Protein AF-A0A967IJP3-F1 (afdb_monomer)

Foldseek 3Di:
DPDDDQEDEDEDDPCPVLCVRCVVCVVVVSYHRYYHFFQAVHVVVVRGRCQVVNFDFDDDPHDTDGDD

Sequence (68 aa):
EGRLPDAAIACIGGGSNAMGLFYPFVEDKEVQLVGVEAAGLGVASGKHAASISAGSVGVLHGNKTFLL

pLDDT: mean 96.86, std 3.36, range [74.19, 98.75]

Secondary structure (DSSP, 8-state):
--S--SEEEEEESSSHHHHHHHGGGTT-TTSEEEEEE--TT-GGGT----HHHH-EEEEETTEEEEE-

Solvent-accessible surface area (backbone atoms only — not comparable to full-atom values): 4262 Å² total; per-residue (Å²): 131,97,67,82,63,69,58,50,78,35,60,36,80,95,34,64,69,30,49,65,66,41,61,88,42,72,82,43,82,76,38,42,80,44,75,42,52,45,41,68,79,34,64,92,67,72,48,48,60,32,23,83,82,72,34,45,82,44,77,55,100,93,41,83,43,59,40,116

Structure (mmCIF, N/CA/C/O backbone):
data_AF-A0A967IJP3-F1
#
_entry.id   AF-A0A967IJP3-F1
#
loop_
_atom_site.group_PDB
_atom_site.id
_atom_site.type_symbol
_atom_site.label_atom_id
_atom_site.label_alt_id
_atom_site.label_comp_id
_atom_site.label_asym_id
_atom_site.label_entity_id
_atom_site.label_seq_id
_atom_site.pdbx_PDB_ins_code
_atom_site.Cartn_x
_atom_site.Cartn_y
_atom_site.Cartn_z
_atom_site.occupancy
_atom_site.B_iso_or_equiv
_atom_site.auth_seq_id
_atom_site.auth_comp_id
_atom_site.auth_asym_id
_atom_s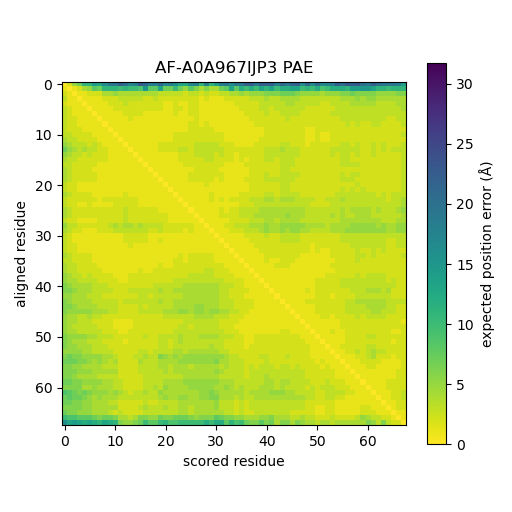ite.auth_atom_id
_atom_site.pdbx_PDB_model_num
ATOM 1 N N . GLU A 1 1 ? -23.446 9.808 14.131 1.00 74.19 1 GLU A N 1
ATOM 2 C CA . GLU A 1 1 ? -23.364 8.336 14.017 1.00 74.19 1 GLU A CA 1
ATOM 3 C C . GLU A 1 1 ? -22.428 7.655 15.025 1.00 74.19 1 GLU A C 1
ATOM 5 O O . GLU A 1 1 ? -22.623 6.474 15.234 1.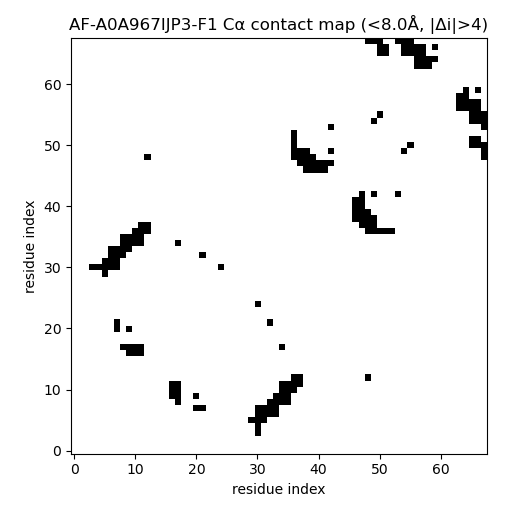00 74.19 1 GLU A O 1
ATOM 10 N N . GLY A 1 2 ? -21.496 8.331 15.721 1.00 90.75 2 GLY A N 1
ATOM 11 C CA . GLY A 1 2 ? -20.901 7.824 16.982 1.00 90.75 2 GLY A CA 1
ATOM 12 C C . GLY A 1 2 ? -20.140 6.487 16.932 1.00 90.75 2 GLY A C 1
ATOM 13 O O . GLY A 1 2 ? -19.871 5.918 17.985 1.00 90.75 2 GLY A O 1
ATOM 14 N N . ARG A 1 3 ? -19.810 5.991 15.736 1.00 96.12 3 ARG A N 1
ATOM 15 C CA . ARG A 1 3 ? -19.161 4.699 15.480 1.00 96.12 3 ARG A CA 1
ATOM 16 C C . ARG A 1 3 ? -17.851 4.884 14.713 1.00 96.12 3 ARG A C 1
ATOM 18 O O . ARG A 1 3 ? -17.633 5.937 14.112 1.00 96.12 3 ARG A O 1
ATOM 25 N N . LEU A 1 4 ? -17.019 3.847 14.713 1.00 97.75 4 LEU A N 1
ATOM 26 C CA . LEU A 1 4 ? -15.831 3.754 13.863 1.00 97.75 4 LEU A CA 1
ATOM 27 C C . LEU A 1 4 ? -16.211 3.615 12.373 1.00 97.75 4 LEU A C 1
ATOM 29 O O . LEU A 1 4 ? -17.339 3.207 12.066 1.00 97.75 4 LEU A O 1
ATOM 33 N N . PRO A 1 5 ? -15.305 3.974 11.441 1.00 97.69 5 PRO A N 1
ATOM 34 C CA . PRO A 1 5 ? -15.533 3.769 10.013 1.00 97.69 5 PRO A CA 1
ATOM 35 C C . PRO A 1 5 ? -15.570 2.280 9.658 1.00 97.69 5 PRO A C 1
ATOM 37 O O . PRO A 1 5 ? -14.906 1.469 10.291 1.00 97.69 5 PRO A O 1
ATOM 40 N N . ASP A 1 6 ? -16.280 1.932 8.586 1.00 98.25 6 ASP A N 1
ATOM 41 C CA . ASP A 1 6 ? -16.291 0.555 8.070 1.00 98.25 6 ASP A CA 1
ATOM 42 C C . ASP A 1 6 ? -14.945 0.169 7.422 1.00 98.25 6 ASP A C 1
ATOM 44 O O . ASP A 1 6 ? -14.542 -0.992 7.442 1.00 98.25 6 ASP A O 1
ATOM 48 N N . ALA A 1 7 ? -14.226 1.146 6.855 1.00 98.50 7 ALA A N 1
ATOM 49 C CA . ALA A 1 7 ? -12.926 0.935 6.228 1.00 98.50 7 ALA A CA 1
ATOM 50 C C . ALA A 1 7 ? -12.010 2.165 6.326 1.00 98.50 7 ALA A C 1
ATOM 52 O O . ALA A 1 7 ? -12.462 3.308 6.225 1.00 98.50 7 ALA A O 1
ATOM 53 N N . ALA A 1 8 ? -10.705 1.916 6.434 1.00 98.44 8 ALA A N 1
ATOM 54 C CA . ALA A 1 8 ? -9.631 2.884 6.266 1.00 98.44 8 ALA A CA 1
ATOM 55 C C . ALA A 1 8 ? -8.831 2.525 5.006 1.00 98.44 8 ALA A C 1
ATOM 57 O O . ALA A 1 8 ? -8.314 1.414 4.880 1.00 98.44 8 ALA A O 1
ATOM 58 N N . ILE A 1 9 ? -8.732 3.462 4.060 1.00 98.75 9 ILE A N 1
ATOM 59 C CA . ILE A 1 9 ? -8.167 3.212 2.727 1.00 98.75 9 ILE A CA 1
ATOM 60 C C . ILE A 1 9 ? -7.029 4.193 2.456 1.00 98.75 9 ILE A C 1
ATOM 62 O O . ILE A 1 9 ? -7.207 5.403 2.597 1.00 98.75 9 ILE A O 1
ATOM 66 N N . ALA A 1 10 ? -5.869 3.680 2.045 1.00 98.75 10 ALA A N 1
ATOM 67 C CA . ALA A 1 10 ? -4.687 4.491 1.757 1.00 98.75 10 ALA A CA 1
ATOM 68 C C . ALA A 1 10 ? -3.830 3.904 0.628 1.00 98.75 10 ALA A C 1
ATOM 70 O O . ALA A 1 10 ? -3.821 2.694 0.390 1.00 98.75 10 ALA A O 1
ATOM 71 N N . CYS A 1 11 ? -3.081 4.762 -0.069 1.00 98.44 11 CYS A N 1
ATOM 72 C CA . CYS A 1 11 ? -2.183 4.328 -1.136 1.00 98.44 11 CYS A CA 1
ATOM 73 C C . CYS A 1 11 ? -0.851 3.796 -0.583 1.00 98.44 11 CYS A C 1
ATOM 75 O O . CYS A 1 11 ? -0.297 4.320 0.390 1.00 98.44 11 CYS A O 1
ATOM 77 N N . ILE A 1 12 ? -0.300 2.774 -1.238 1.00 98.44 12 ILE A N 1
ATOM 78 C CA . ILE A 1 12 ? 0.955 2.127 -0.859 1.00 98.44 12 ILE A CA 1
ATOM 79 C C . ILE A 1 12 ? 1.974 2.278 -1.991 1.00 98.44 12 ILE A C 1
ATOM 81 O O . ILE A 1 12 ? 1.867 1.665 -3.048 1.00 98.44 12 ILE A O 1
ATOM 85 N N . GLY A 1 13 ? 2.972 3.125 -1.733 1.00 96.12 13 GLY A N 1
ATOM 86 C CA . GLY A 1 13 ? 4.301 3.046 -2.346 1.00 96.12 13 GLY A CA 1
ATOM 87 C C . GLY A 1 13 ? 5.286 2.517 -1.302 1.00 96.12 13 GLY A C 1
ATOM 88 O O . GLY A 1 13 ? 5.351 1.323 -1.053 1.00 96.12 13 GLY A O 1
ATOM 89 N N . GLY A 1 14 ? 5.974 3.418 -0.591 1.00 94.75 14 GLY A N 1
ATOM 90 C CA . GLY A 1 14 ? 6.765 3.050 0.598 1.00 94.75 14 GLY A CA 1
ATOM 91 C C . GLY A 1 14 ? 5.938 2.760 1.864 1.00 94.75 14 GLY A C 1
ATOM 92 O O . GLY A 1 14 ? 6.474 2.251 2.839 1.00 94.75 14 GLY A O 1
ATOM 93 N N . GLY A 1 15 ? 4.642 3.098 1.867 1.00 97.69 15 GLY A N 1
ATOM 94 C CA . GLY A 1 15 ? 3.689 2.729 2.926 1.00 97.69 15 GLY A CA 1
ATOM 95 C C . GLY A 1 15 ? 3.549 3.690 4.117 1.00 97.69 15 GLY A C 1
ATOM 96 O O . GLY A 1 15 ? 2.722 3.434 4.984 1.00 97.69 15 GLY A O 1
ATOM 97 N N . SER A 1 16 ? 4.283 4.809 4.176 1.00 98.25 16 SER A N 1
ATOM 98 C CA . SER A 1 16 ? 4.277 5.710 5.349 1.00 98.25 16 SER A CA 1
ATOM 99 C C . SER A 1 16 ? 2.907 6.323 5.672 1.00 98.25 16 SER A C 1
ATOM 101 O O . SER A 1 16 ? 2.487 6.308 6.826 1.00 98.25 16 SER A O 1
ATOM 103 N N . ASN A 1 17 ? 2.191 6.830 4.664 1.00 98.31 17 ASN A N 1
ATOM 104 C CA . ASN A 1 17 ? 0.853 7.403 4.851 1.00 98.31 17 ASN A CA 1
ATOM 105 C C . ASN A 1 17 ? -0.167 6.335 5.290 1.00 98.31 17 ASN A C 1
ATOM 107 O O . ASN A 1 17 ? -0.944 6.574 6.210 1.00 98.31 17 ASN A O 1
ATOM 111 N N . ALA A 1 18 ? -0.104 5.145 4.681 1.00 98.50 18 ALA A N 1
ATOM 112 C CA . ALA A 1 18 ? -0.990 4.033 4.994 1.00 98.50 18 ALA A CA 1
ATOM 113 C C . ALA A 1 18 ? -0.764 3.541 6.423 1.00 98.50 18 ALA A C 1
ATOM 115 O O . ALA A 1 18 ? -1.716 3.419 7.180 1.00 98.50 18 ALA A O 1
ATOM 116 N N . MET A 1 19 ? 0.495 3.365 6.834 1.00 97.81 19 MET A N 1
ATOM 117 C CA . MET A 1 19 ? 0.830 2.995 8.209 1.00 97.81 19 MET A CA 1
ATOM 118 C C . MET A 1 19 ? 0.327 4.037 9.215 1.00 97.81 19 MET A C 1
ATOM 120 O O . MET A 1 19 ? -0.258 3.671 10.230 1.00 97.81 19 MET A O 1
ATOM 124 N N . GLY A 1 20 ? 0.503 5.329 8.917 1.00 98.50 20 GLY A N 1
ATOM 125 C CA . GLY A 1 20 ? -0.005 6.410 9.763 1.00 98.50 20 GLY A CA 1
ATOM 126 C C . GLY A 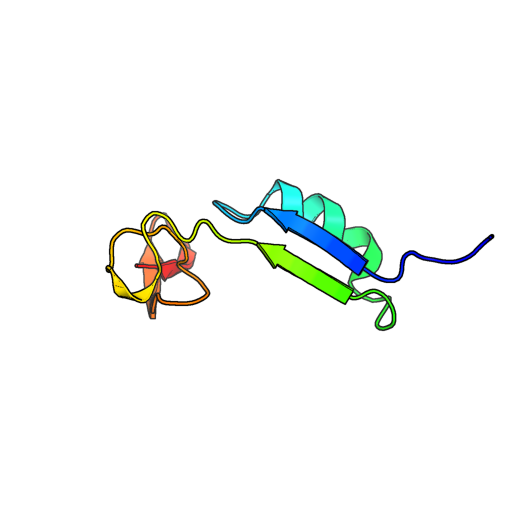1 20 ? -1.528 6.389 9.919 1.00 98.50 20 GLY A C 1
ATOM 127 O O . GLY A 1 20 ? -2.025 6.617 11.019 1.00 98.50 20 GLY A O 1
ATOM 128 N N . LEU A 1 21 ? -2.262 6.075 8.845 1.00 98.62 21 LEU A N 1
ATOM 129 C CA . LEU A 1 21 ? -3.720 5.939 8.885 1.00 98.62 21 LEU A CA 1
ATOM 130 C C . LEU A 1 21 ? -4.177 4.652 9.583 1.00 98.62 21 LEU A C 1
ATOM 132 O O . LEU A 1 21 ? -5.178 4.673 10.287 1.00 98.62 21 LEU A O 1
ATOM 136 N N . PHE A 1 22 ? -3.486 3.534 9.364 1.00 98.69 22 PHE A N 1
ATOM 137 C CA . PHE A 1 22 ? -3.901 2.213 9.842 1.00 98.69 22 PHE A CA 1
ATOM 138 C C . PHE A 1 22 ? -3.552 1.969 11.307 1.00 98.69 22 PHE A C 1
ATOM 140 O O . PHE A 1 22 ? -4.276 1.246 11.984 1.00 98.69 22 PHE A O 1
ATOM 147 N N . TYR A 1 23 ? -2.468 2.568 11.806 1.00 98.44 23 TYR A N 1
ATOM 148 C CA . TYR A 1 23 ? -1.972 2.330 13.162 1.00 98.44 23 TYR A CA 1
ATOM 149 C C . TYR A 1 23 ? -3.037 2.519 14.262 1.00 98.44 23 TYR A C 1
ATOM 151 O O . TYR A 1 23 ? -3.144 1.635 15.110 1.00 98.44 23 TYR A O 1
ATOM 159 N N . PRO A 1 24 ? -3.875 3.578 14.250 1.00 98.12 24 PRO A N 1
ATOM 160 C CA . PRO A 1 24 ? -4.935 3.740 15.246 1.00 98.12 24 PRO A CA 1
ATOM 161 C C . PRO A 1 24 ? -6.003 2.640 15.225 1.00 98.12 24 PRO A C 1
ATOM 163 O O . PRO A 1 24 ? -6.649 2.442 16.243 1.00 98.12 24 PRO A O 1
ATOM 166 N N . PHE A 1 25 ? -6.175 1.942 14.096 1.00 98.25 25 PHE A N 1
ATOM 167 C CA . PHE A 1 25 ? -7.246 0.965 13.868 1.00 98.25 25 PHE A CA 1
ATOM 168 C C . PHE A 1 25 ? -6.754 -0.490 13.827 1.00 98.25 25 PHE A C 1
ATOM 170 O O . PHE A 1 25 ? -7.530 -1.399 13.550 1.00 98.25 25 PHE A O 1
ATOM 177 N N . VAL A 1 26 ? -5.464 -0.752 14.073 1.00 97.38 26 VAL A N 1
ATOM 178 C CA . VAL A 1 26 ? -4.869 -2.093 13.895 1.00 97.38 26 VAL A CA 1
ATOM 179 C C . VAL A 1 26 ? -5.494 -3.163 14.807 1.00 97.38 26 VAL A C 1
ATOM 181 O O . VAL A 1 26 ? -5.554 -4.349 14.453 1.00 97.38 26 VAL A O 1
ATOM 184 N N . GLU A 1 27 ? -6.008 -2.749 15.966 1.00 98.06 27 GLU A N 1
ATOM 185 C CA . GLU A 1 27 ? -6.725 -3.625 16.898 1.00 98.06 27 GLU A CA 1
ATOM 186 C C . GLU A 1 27 ? -8.246 -3.624 16.709 1.00 98.06 27 GLU A C 1
ATOM 188 O O . GLU A 1 27 ? -8.913 -4.560 17.153 1.00 98.06 27 GLU A O 1
ATOM 193 N N . ASP A 1 28 ? -8.793 -2.659 15.969 1.00 98.19 28 ASP A N 1
ATOM 194 C CA . ASP A 1 28 ? -10.221 -2.559 15.678 1.00 98.19 28 ASP A CA 1
ATOM 195 C C . ASP A 1 28 ? -10.586 -3.482 14.507 1.00 98.19 28 ASP A C 1
ATOM 197 O O . ASP A 1 28 ? -10.691 -3.059 13.358 1.00 98.19 28 ASP A O 1
ATOM 201 N N . LYS A 1 29 ? -10.783 -4.778 14.786 1.00 96.44 29 LYS A N 1
ATOM 202 C CA . LYS A 1 29 ? -11.001 -5.812 13.748 1.00 96.44 29 LYS A CA 1
ATOM 203 C C . LYS A 1 29 ? -12.247 -5.596 12.876 1.00 96.44 29 LYS A C 1
ATOM 205 O O . LYS A 1 29 ? -12.361 -6.231 11.831 1.00 96.44 29 LYS A O 1
ATOM 210 N N . GLU A 1 30 ? -13.169 -4.734 13.301 1.00 97.25 30 GLU A N 1
ATOM 211 C CA . GLU A 1 30 ? -14.346 -4.338 12.519 1.00 97.25 30 GLU A CA 1
ATOM 212 C C . GLU A 1 30 ? -14.014 -3.304 11.429 1.00 97.25 30 GLU A C 1
ATOM 214 O O . GLU A 1 30 ? -14.758 -3.186 10.457 1.00 97.25 30 GLU A O 1
ATOM 219 N N . VAL A 1 31 ? -12.888 -2.590 11.548 1.00 98.44 31 VAL A N 1
ATOM 220 C CA . VAL A 1 31 ? -12.424 -1.614 10.557 1.00 98.44 31 VAL A CA 1
ATOM 221 C C . VAL A 1 31 ? -11.586 -2.326 9.497 1.00 98.44 31 VAL A C 1
ATOM 223 O O . VAL A 1 31 ? -10.509 -2.858 9.773 1.00 98.44 31 VAL A O 1
ATOM 226 N N . GLN A 1 32 ? -12.040 -2.315 8.245 1.00 98.56 32 GLN A N 1
ATOM 227 C CA . GLN A 1 32 ? -11.270 -2.895 7.145 1.00 98.56 32 GLN A CA 1
ATOM 228 C C . GLN A 1 32 ? -10.083 -2.001 6.765 1.00 98.56 32 GLN A C 1
ATOM 230 O O . GLN A 1 32 ? -10.262 -0.843 6.397 1.00 98.56 32 GLN A O 1
ATOM 235 N N . LEU A 1 33 ? -8.864 -2.542 6.790 1.00 98.62 33 LEU A N 1
ATOM 236 C CA . LEU A 1 33 ? -7.656 -1.819 6.379 1.00 98.62 33 LEU A CA 1
ATOM 237 C C . LEU A 1 33 ? -7.309 -2.172 4.930 1.00 98.62 33 LEU A C 1
ATOM 239 O O . LEU A 1 33 ? -6.913 -3.301 4.639 1.00 98.62 33 LEU A O 1
ATOM 243 N N . VAL A 1 34 ? -7.463 -1.214 4.012 1.00 98.56 34 VAL A N 1
ATOM 244 C CA . VAL A 1 34 ? -7.301 -1.441 2.568 1.00 98.56 34 VAL A CA 1
ATOM 245 C C . VAL A 1 34 ? -6.140 -0.618 2.016 1.00 98.56 34 VAL A C 1
ATOM 247 O O . VAL A 1 34 ? -6.204 0.606 1.899 1.00 98.56 34 VAL A O 1
ATOM 250 N N . GLY A 1 35 ? -5.072 -1.315 1.638 1.00 98.31 35 GLY A N 1
ATOM 251 C CA . GLY A 1 35 ? -3.935 -0.746 0.922 1.00 98.31 35 GLY A CA 1
ATOM 252 C C . GLY A 1 35 ? -4.133 -0.780 -0.591 1.00 98.31 35 GLY A C 1
ATOM 253 O O . GLY A 1 35 ? -4.511 -1.813 -1.137 1.00 98.31 35 GLY A O 1
ATOM 254 N N . VAL A 1 36 ? -3.849 0.328 -1.278 1.00 98.50 36 VAL A N 1
AT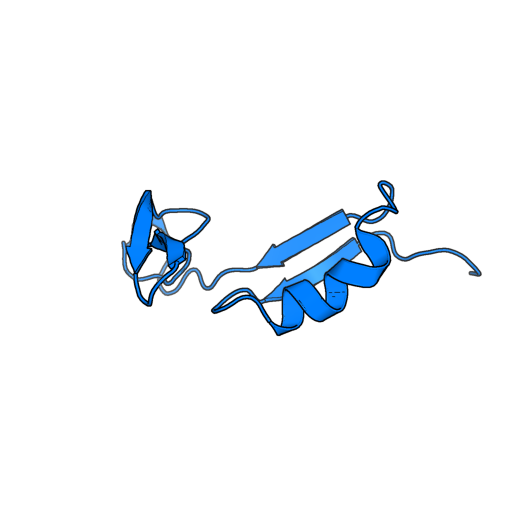OM 255 C CA . VAL A 1 36 ? -3.979 0.430 -2.742 1.00 98.50 36 VAL A CA 1
ATOM 256 C C . VAL A 1 36 ? -2.616 0.669 -3.387 1.00 98.50 36 VAL A C 1
ATOM 258 O O . VAL A 1 36 ? -2.014 1.725 -3.194 1.00 98.50 36 VAL A O 1
ATOM 261 N N . GLU A 1 37 ? -2.136 -0.288 -4.178 1.00 98.50 37 GLU A N 1
ATOM 262 C CA . GLU A 1 37 ? -0.881 -0.168 -4.930 1.00 98.50 37 GLU A CA 1
ATOM 263 C C . GLU A 1 37 ? -1.098 0.331 -6.368 1.00 98.50 37 GLU A C 1
ATOM 265 O O . GLU A 1 37 ? -2.169 0.175 -6.961 1.00 98.50 37 GLU A O 1
ATOM 270 N N . ALA A 1 38 ? -0.059 0.911 -6.973 1.00 98.25 38 ALA A N 1
ATOM 271 C CA . ALA A 1 38 ? -0.133 1.414 -8.341 1.00 98.25 38 ALA A CA 1
ATOM 272 C C . ALA A 1 38 ? -0.052 0.276 -9.378 1.00 98.25 38 ALA A C 1
ATOM 274 O O . ALA A 1 38 ? 1.018 -0.272 -9.655 1.00 98.25 38 ALA A O 1
ATOM 275 N N . ALA A 1 39 ? -1.183 -0.023 -10.022 1.00 98.25 39 ALA A N 1
ATOM 276 C CA . ALA A 1 39 ? -1.284 -1.043 -11.070 1.00 98.25 39 ALA A CA 1
ATOM 277 C C . ALA A 1 39 ? -0.636 -0.648 -12.414 1.00 98.25 39 ALA A C 1
ATOM 279 O O . ALA A 1 39 ? -0.543 -1.488 -13.304 1.00 98.25 39 ALA A O 1
ATOM 280 N N . GLY A 1 40 ? -0.193 0.603 -12.586 1.00 98.06 40 GLY A N 1
ATOM 281 C CA . GLY A 1 40 ? 0.446 1.084 -13.817 1.00 98.06 40 GLY A CA 1
ATOM 282 C C . GLY A 1 40 ? -0.407 0.835 -15.066 1.00 98.06 40 GLY A C 1
ATOM 283 O O . GLY A 1 40 ? -1.581 1.193 -15.094 1.00 98.06 40 GLY A O 1
ATOM 284 N N . LEU A 1 41 ? 0.168 0.189 -16.085 1.00 98.00 41 LEU A N 1
ATOM 285 C CA . LEU A 1 41 ? -0.547 -0.216 -17.310 1.00 98.00 41 LEU A CA 1
ATOM 286 C C . LEU A 1 41 ? -1.308 -1.550 -17.157 1.00 98.00 41 LEU A C 1
ATOM 288 O O . LEU A 1 41 ? -1.666 -2.189 -18.144 1.00 98.00 41 LEU A O 1
ATOM 292 N N . GLY A 1 42 ? -1.543 -1.978 -15.918 1.00 97.75 42 GLY A N 1
ATOM 293 C CA . GLY A 1 42 ? -2.153 -3.247 -15.545 1.00 97.75 42 GLY A CA 1
ATOM 294 C C . GLY A 1 42 ? -1.113 -4.232 -15.019 1.00 97.75 42 GLY A C 1
ATOM 295 O O . GLY A 1 42 ? -0.029 -4.368 -15.588 1.00 97.75 42 GLY A O 1
ATOM 296 N N . VAL A 1 43 ? -1.457 -4.967 -13.959 1.00 97.12 43 VAL A N 1
ATOM 297 C CA . VAL A 1 43 ? -0.549 -5.934 -13.311 1.00 97.12 43 VAL A CA 1
ATOM 298 C C . VAL A 1 43 ? -0.048 -6.985 -14.308 1.00 97.12 43 VAL A C 1
ATOM 300 O O . VAL A 1 43 ? 1.149 -7.216 -14.428 1.00 97.12 43 VAL A O 1
ATOM 303 N N . ALA A 1 44 ? -0.945 -7.531 -15.132 1.00 96.75 44 ALA A N 1
ATOM 304 C CA . ALA A 1 44 ? -0.598 -8.522 -16.152 1.00 96.75 44 ALA A CA 1
ATOM 305 C C . ALA A 1 44 ? 0.380 -8.008 -17.230 1.00 96.75 44 ALA A C 1
ATOM 307 O O . ALA A 1 44 ? 0.982 -8.810 -17.938 1.00 96.75 44 ALA A O 1
ATOM 308 N N . SER A 1 45 ? 0.552 -6.688 -17.373 1.00 97.44 45 SER A N 1
ATOM 309 C CA . SER A 1 45 ? 1.496 -6.109 -18.339 1.00 97.44 45 SER A CA 1
ATOM 310 C C . SER A 1 45 ? 2.956 -6.148 -17.869 1.00 97.44 45 SER A C 1
ATOM 312 O O . SER A 1 45 ? 3.852 -5.852 -18.660 1.00 97.44 45 SER A O 1
ATOM 314 N N . GLY A 1 46 ? 3.200 -6.415 -16.578 1.00 96.56 46 GLY A N 1
ATOM 315 C CA . GLY A 1 46 ? 4.510 -6.262 -15.936 1.00 96.56 46 GLY A CA 1
ATOM 316 C C . GLY A 1 46 ? 4.977 -4.806 -15.778 1.00 96.56 46 GLY A C 1
ATOM 317 O O . GLY A 1 46 ? 6.042 -4.556 -15.225 1.00 96.56 46 GLY A O 1
ATOM 318 N N . LYS A 1 47 ? 4.197 -3.818 -16.242 1.00 97.94 47 LYS A N 1
ATOM 319 C CA . LYS A 1 47 ? 4.500 -2.381 -16.136 1.00 97.94 47 LYS A CA 1
ATOM 320 C C . LYS A 1 47 ? 3.670 -1.746 -15.019 1.00 97.94 47 LYS A C 1
ATOM 322 O O . LYS A 1 47 ? 2.744 -0.976 -15.282 1.00 97.94 47 LYS A O 1
ATOM 327 N N . HIS A 1 48 ? 3.993 -2.094 -13.776 1.00 98.25 48 HIS A N 1
ATOM 328 C CA . HIS A 1 48 ? 3.306 -1.643 -12.561 1.00 98.25 48 HIS A CA 1
ATOM 329 C C . HIS A 1 48 ? 4.285 -1.417 -11.402 1.00 98.25 48 HIS A C 1
ATOM 331 O O . HIS A 1 48 ? 5.472 -1.701 -11.523 1.00 98.25 48 HIS A O 1
ATOM 337 N N . ALA A 1 49 ? 3.772 -0.925 -10.271 1.00 97.62 49 ALA A N 1
ATOM 338 C CA . ALA A 1 49 ? 4.511 -0.780 -9.015 1.00 97.62 49 ALA A CA 1
ATOM 339 C C . ALA A 1 49 ? 3.823 -1.502 -7.833 1.00 97.62 49 ALA A C 1
ATOM 341 O O . ALA A 1 49 ? 4.052 -1.160 -6.679 1.00 97.62 49 ALA A O 1
ATOM 342 N N . ALA A 1 50 ? 2.970 -2.492 -8.119 1.00 97.81 50 ALA A N 1
ATOM 343 C CA . ALA A 1 50 ? 2.294 -3.330 -7.126 1.00 97.81 50 ALA A CA 1
ATOM 344 C C . ALA A 1 50 ? 3.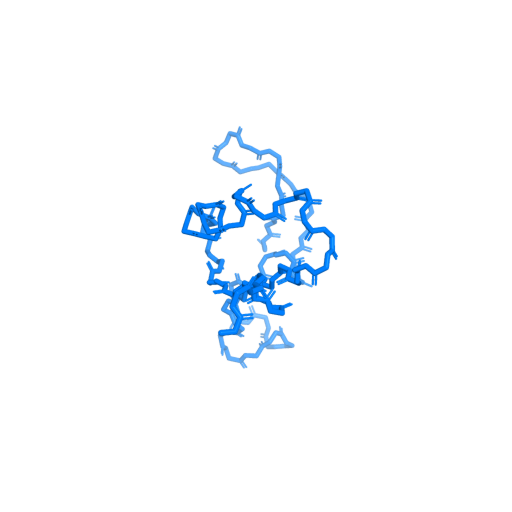187 -4.462 -6.579 1.00 97.81 50 ALA A C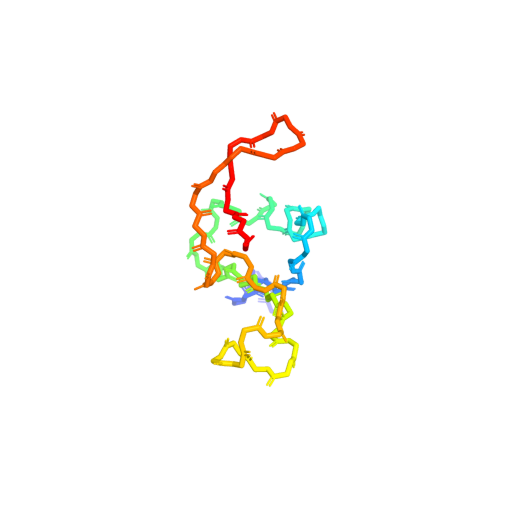 1
ATOM 346 O O . ALA A 1 50 ? 3.035 -5.625 -6.964 1.00 97.81 50 ALA A O 1
ATOM 347 N N . SER A 1 51 ? 4.168 -4.110 -5.742 1.00 96.75 51 SER A N 1
ATOM 348 C CA . SER A 1 51 ? 5.168 -5.050 -5.222 1.00 96.75 51 SER A CA 1
ATOM 349 C C . SER A 1 51 ? 4.590 -6.079 -4.255 1.00 96.75 51 SER A C 1
ATOM 351 O O . SER A 1 51 ? 5.032 -7.224 -4.276 1.00 96.75 51 SER A O 1
ATOM 353 N N . ILE A 1 52 ? 3.588 -5.726 -3.450 1.00 95.88 52 ILE A N 1
ATOM 354 C CA . ILE A 1 52 ? 2.918 -6.664 -2.540 1.00 95.88 52 ILE A CA 1
ATOM 355 C C . ILE A 1 52 ? 2.031 -7.625 -3.337 1.00 95.88 52 ILE A C 1
ATOM 357 O O . ILE A 1 52 ? 2.021 -8.824 -3.070 1.00 95.88 52 ILE A O 1
ATOM 361 N N . SER A 1 53 ? 1.307 -7.110 -4.334 1.00 96.06 53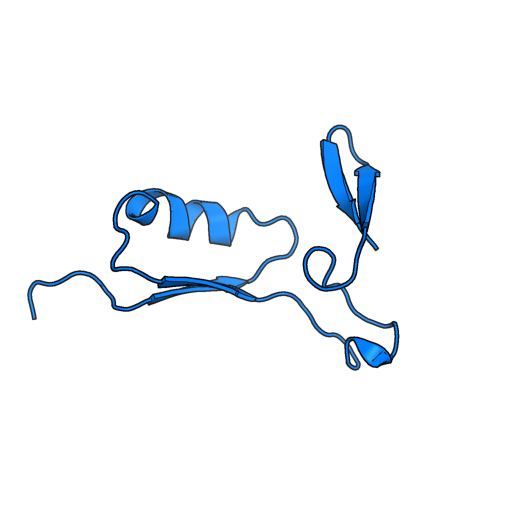 SER A N 1
ATOM 362 C CA . SER A 1 53 ? 0.347 -7.904 -5.111 1.00 96.06 53 SER A CA 1
ATOM 363 C C . SER A 1 53 ? 1.002 -8.858 -6.116 1.00 96.06 53 SER A C 1
ATOM 365 O O . SER A 1 53 ? 0.447 -9.919 -6.392 1.00 96.06 53 SER A O 1
ATOM 367 N N . ALA A 1 54 ? 2.137 -8.476 -6.709 1.00 96.19 54 ALA A N 1
ATOM 368 C CA . ALA A 1 54 ? 2.741 -9.202 -7.833 1.00 96.19 54 ALA A CA 1
ATOM 369 C C . ALA A 1 54 ? 4.271 -9.348 -7.754 1.00 96.19 54 ALA A C 1
ATOM 371 O O . ALA A 1 54 ? 4.884 -9.875 -8.681 1.00 96.19 54 ALA A O 1
ATOM 372 N N . GLY A 1 55 ? 4.892 -8.886 -6.668 1.00 94.94 55 GLY A N 1
ATOM 373 C CA . GLY A 1 55 ? 6.316 -9.073 -6.422 1.00 94.94 55 GLY A CA 1
ATOM 374 C C . GLY A 1 55 ? 6.638 -10.360 -5.672 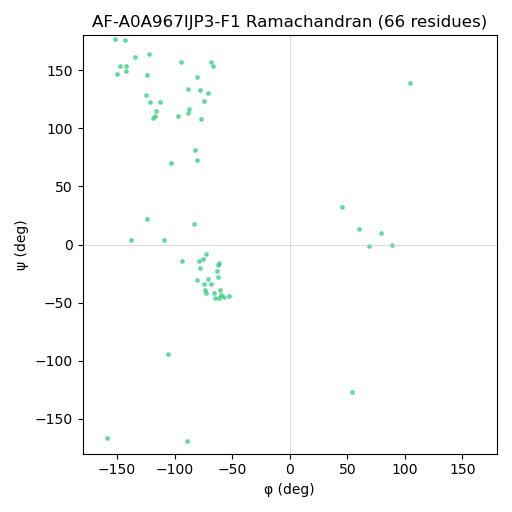1.00 94.94 55 GLY A C 1
ATOM 375 O O . GLY A 1 55 ? 5.810 -11.249 -5.471 1.00 94.94 55 GLY A O 1
ATOM 376 N N . SER A 1 56 ? 7.886 -10.449 -5.232 1.00 96.94 56 SER A N 1
ATOM 377 C CA . SER A 1 56 ? 8.428 -11.567 -4.469 1.00 96.94 56 SER A CA 1
ATOM 378 C C . SER A 1 56 ? 9.234 -11.064 -3.277 1.00 96.94 56 SER A C 1
ATOM 380 O O . SER A 1 56 ? 9.625 -9.900 -3.209 1.00 96.94 56 SER A O 1
ATOM 382 N N . VAL A 1 57 ? 9.466 -11.931 -2.295 1.00 97.44 57 VAL A N 1
ATOM 383 C CA . VAL A 1 57 ? 10.270 -11.573 -1.123 1.00 97.44 57 VAL A CA 1
ATOM 384 C C . VAL A 1 57 ? 11.740 -11.449 -1.519 1.00 97.44 57 VAL A C 1
ATOM 386 O O . VAL A 1 57 ? 12.320 -12.386 -2.063 1.00 97.44 57 VAL A O 1
ATOM 389 N N . GLY A 1 58 ? 12.377 -10.347 -1.136 1.00 97.31 58 GLY A N 1
ATOM 390 C CA . GLY A 1 58 ? 13.823 -10.182 -1.229 1.00 97.31 58 GLY A CA 1
ATOM 391 C C . GLY A 1 58 ? 14.346 -9.103 -0.284 1.00 97.31 58 GLY A C 1
ATOM 392 O O . GLY A 1 58 ? 13.659 -8.703 0.657 1.00 97.31 58 GLY A O 1
ATOM 393 N N . VAL A 1 59 ? 15.592 -8.676 -0.491 1.00 97.69 59 VAL A N 1
ATOM 394 C CA . VAL A 1 59 ? 16.259 -7.670 0.345 1.00 97.69 59 VAL A CA 1
ATOM 395 C C . VAL A 1 59 ? 16.677 -6.491 -0.522 1.00 97.69 59 VAL A C 1
ATOM 397 O O . VAL A 1 59 ? 17.435 -6.664 -1.473 1.00 97.69 59 VAL A O 1
ATOM 400 N N . LEU A 1 60 ? 16.203 -5.297 -0.181 1.00 96.06 60 LEU A N 1
ATOM 401 C CA . LEU A 1 60 ? 16.515 -4.043 -0.869 1.00 96.06 60 LEU A CA 1
ATOM 402 C C . LEU A 1 60 ? 16.642 -2.934 0.181 1.00 96.06 60 LEU A C 1
ATOM 404 O O . LEU A 1 60 ? 16.030 -3.035 1.224 1.00 96.06 60 LEU A O 1
ATOM 408 N N . HIS A 1 61 ? 17.462 -1.902 -0.028 1.00 95.88 61 HIS A N 1
ATOM 409 C CA . HIS A 1 61 ? 17.545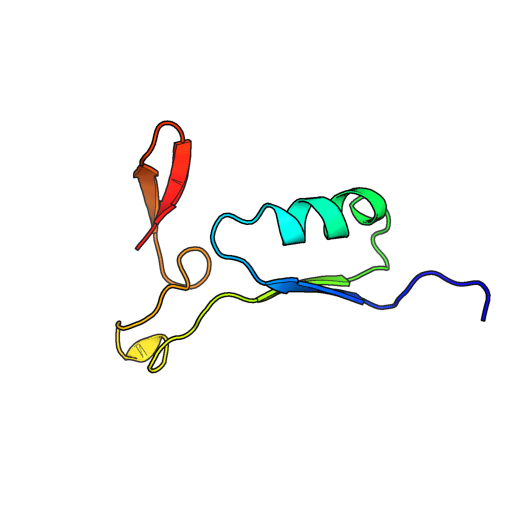 -0.731 0.874 1.00 95.88 61 HIS A CA 1
ATOM 410 C C . HIS A 1 61 ? 17.610 -1.036 2.396 1.00 95.88 61 HIS A C 1
ATOM 412 O O . HIS A 1 61 ? 17.112 -0.265 3.212 1.00 95.88 61 HIS A O 1
ATOM 418 N N . GLY A 1 62 ? 18.224 -2.156 2.794 1.00 97.25 62 GLY A N 1
ATOM 419 C CA . GLY A 1 62 ? 18.352 -2.553 4.201 1.00 97.25 62 GLY A CA 1
ATOM 420 C C . GLY A 1 62 ? 17.112 -3.204 4.831 1.00 97.25 62 GLY A C 1
ATOM 421 O O . GLY A 1 62 ? 17.113 -3.417 6.041 1.00 97.25 62 GLY A O 1
ATOM 422 N N . ASN A 1 63 ? 16.077 -3.554 4.058 1.00 96.56 63 ASN A N 1
ATOM 423 C CA . ASN A 1 63 ? 14.902 -4.275 4.550 1.00 96.56 63 ASN A CA 1
ATOM 424 C C . ASN A 1 63 ? 14.641 -5.581 3.779 1.00 96.56 63 ASN A C 1
ATOM 426 O O . ASN A 1 63 ? 14.874 -5.674 2.576 1.00 96.56 63 ASN A O 1
ATOM 430 N N . LYS A 1 64 ? 14.140 -6.609 4.482 1.00 96.69 64 LYS A N 1
ATOM 431 C CA . LYS A 1 64 ? 13.553 -7.802 3.854 1.00 96.69 64 LYS A CA 1
ATOM 432 C C . LYS A 1 64 ? 12.071 -7.527 3.613 1.00 96.69 64 LYS A C 1
ATOM 434 O O . LYS A 1 64 ? 11.324 -7.369 4.575 1.00 96.69 64 LYS A O 1
ATOM 439 N N . THR A 1 65 ? 11.666 -7.438 2.352 1.00 95.31 65 THR A N 1
ATOM 440 C CA . THR A 1 65 ? 10.330 -6.976 1.948 1.00 95.31 65 THR A CA 1
ATOM 441 C C . THR A 1 65 ? 9.902 -7.596 0.614 1.00 95.31 65 THR A C 1
ATOM 443 O O . THR A 1 65 ? 10.669 -8.336 -0.002 1.00 95.31 65 THR A O 1
ATOM 446 N N . PHE A 1 66 ? 8.682 -7.303 0.168 1.00 95.12 66 PHE A N 1
ATOM 447 C CA . PHE A 1 66 ? 8.223 -7.604 -1.185 1.00 95.12 66 PHE A CA 1
ATOM 448 C C . PHE A 1 66 ? 8.765 -6.583 -2.191 1.00 95.12 66 PHE A C 1
ATOM 450 O O . PHE A 1 66 ? 8.689 -5.372 -1.959 1.00 95.12 66 PHE A O 1
ATOM 457 N N . LEU A 1 67 ? 9.301 -7.075 -3.305 1.00 92.56 67 LEU A N 1
ATOM 458 C CA . LEU A 1 67 ? 9.868 -6.285 -4.396 1.00 92.56 67 LEU A CA 1
ATOM 459 C C . LEU A 1 67 ? 9.546 -6.901 -5.764 1.00 92.56 67 LEU A C 1
ATOM 461 O O . LEU A 1 67 ? 9.298 -8.103 -5.863 1.00 92.56 67 LEU A O 1
ATOM 465 N N . LEU A 1 68 ? 9.511 -6.047 -6.788 1.00 87.00 68 LEU A N 1
ATOM 466 C CA . LEU A 1 68 ? 9.282 -6.412 -8.190 1.00 87.00 68 LEU A CA 1
ATOM 467 C C . LEU A 1 68 ? 10.580 -6.816 -8.886 1.00 87.00 68 LEU A C 1
ATOM 469 O O . LEU A 1 68 ? 11.618 -6.187 -8.578 1.00 87.00 68 LEU A O 1
#

Mean predicted aligned error: 2.76 Å

Nearest PDB structures (foldseek):
  6amh-assembly2_D  TM=9.883E-01  e=6.048E-06  Pyrococcus furiosus DSM 3638
  2clh-assembly1_B  TM=9.940E-01  e=3.539E-05  Salmonella enterica subsp. enterica serovar Typhimurium
  5kzm-assembly1_B  TM=9.917E-01  e=4.644E-05  Francisella tularensis subsp. tularensis SCHU S4
  6v82-assembly1_B-2  TM=9.827E-01  e=5.319E-05  Chlamydia trachomatis D/UW-3/CX
  7ki7-assembly1_B  TM=9.964E-01  e=6.094E-05  Salmonella enterica subsp. enterica serovar Typhimurium str. LT2

Radius of gyration: 14.35 Å; Cα contacts (8 Å, |Δi|>4): 93; chains: 1; bounding box: 42×20×35 Å